Protein AF-A0A3D5G3T4-F1 (afdb_monomer)

Nearest PDB structures (foldseek):
  2q3l-assembly2_A-2  TM=3.431E-01  e=4.524E-02  Shewanella loihica PV-4
  1zp4-assembly1_B  TM=4.027E-01  e=2.012E+00  Escherichia coli
  6o6t-assembly1_B  TM=2.890E-01  e=4.354E+00  Thermococcus onnurineus NA1
  6o6x-assembly1_B  TM=3.339E-01  e=6.405E+00  Thermococcus onnurineus

Secondary structure (DSSP, 8-state):
-------EEEPPPPTT-PPPPSEEETTEEEEEEE--TT--HHHHHHHHHHHHHTT---SEEEEE-TTTT--HHHHHHHHHHHHTTSTTT-SEEEEE-SS-EEEE----

Radius of gyration: 13.99 Å; Cα contacts (8 Å, |Δi|>4): 188; chains: 1; bounding box: 41×34×30 Å

Structure (mmCIF, N/CA/C/O backbone):
data_AF-A0A3D5G3T4-F1
#
_entry.id   AF-A0A3D5G3T4-F1
#
loop_
_atom_site.group_PDB
_atom_site.id
_atom_site.type_symbol
_atom_site.label_atom_id
_atom_site.label_alt_id
_atom_site.label_comp_id
_atom_site.label_asym_id
_atom_site.label_entity_id
_atom_site.label_seq_id
_atom_site.pdbx_PDB_ins_code
_atom_site.Cartn_x
_atom_site.Cartn_y
_atom_site.Cartn_z
_atom_site.occupancy
_atom_site.B_iso_or_equiv
_atom_site.auth_seq_id
_atom_site.auth_comp_id
_atom_site.auth_asym_id
_atom_site.auth_atom_id
_atom_site.pdbx_PDB_model_num
ATOM 1 N N . MET A 1 1 ? 9.392 -23.467 4.465 1.00 33.03 1 MET A N 1
ATOM 2 C CA . MET A 1 1 ? 8.087 -22.974 3.973 1.00 33.03 1 MET A CA 1
ATOM 3 C C . MET A 1 1 ? 7.092 -23.111 5.110 1.00 33.03 1 MET A C 1
ATOM 5 O O . MET A 1 1 ? 6.473 -24.157 5.247 1.00 33.03 1 MET A O 1
ATOM 9 N N . GLU A 1 2 ? 6.989 -22.099 5.965 1.00 34.72 2 GLU A N 1
ATOM 10 C CA . GLU A 1 2 ? 5.924 -22.051 6.966 1.00 34.72 2 GLU A CA 1
ATOM 11 C C . GLU A 1 2 ? 4.705 -21.416 6.299 1.00 34.72 2 GLU A C 1
ATOM 13 O O . GLU A 1 2 ? 4.735 -20.262 5.878 1.00 34.72 2 GLU A O 1
ATOM 18 N N . ARG A 1 3 ? 3.653 -22.212 6.095 1.00 36.47 3 ARG A N 1
ATOM 19 C CA . ARG A 1 3 ? 2.349 -21.682 5.699 1.00 36.47 3 ARG A CA 1
ATOM 20 C C . ARG A 1 3 ? 1.714 -21.096 6.959 1.00 36.47 3 ARG A C 1
ATOM 22 O O . ARG A 1 3 ? 1.257 -21.862 7.802 1.00 36.47 3 ARG A O 1
ATOM 29 N N . GLU A 1 4 ? 1.690 -19.770 7.097 1.00 42.09 4 GLU A N 1
ATOM 30 C CA . GLU A 1 4 ? 0.855 -19.111 8.111 1.00 42.09 4 GLU A CA 1
ATOM 31 C C . GLU A 1 4 ? -0.618 -19.440 7.824 1.00 42.09 4 GLU A C 1
ATOM 33 O O . GLU A 1 4 ? -1.206 -18.961 6.853 1.00 42.09 4 GLU A O 1
ATOM 38 N N . GLY A 1 5 ? -1.214 -20.297 8.653 1.00 37.47 5 GLY A N 1
ATOM 39 C CA . GLY A 1 5 ? -2.641 -20.590 8.611 1.00 37.47 5 GLY A CA 1
ATOM 40 C C . GLY A 1 5 ? -3.430 -19.426 9.199 1.00 37.47 5 GLY A C 1
ATOM 41 O O . GLY A 1 5 ? -3.526 -19.310 10.416 1.00 37.47 5 GLY A O 1
ATOM 42 N N . LYS A 1 6 ? -3.993 -18.572 8.342 1.00 40.22 6 LYS A N 1
ATOM 43 C CA . LYS A 1 6 ? -4.981 -17.550 8.721 1.00 40.22 6 LYS A CA 1
ATOM 44 C C . LYS A 1 6 ? -6.342 -17.938 8.145 1.00 40.22 6 LYS A C 1
ATOM 46 O O . LYS A 1 6 ? -6.424 -18.343 6.984 1.00 40.22 6 LYS A O 1
ATOM 51 N N . ASN A 1 7 ? -7.403 -17.840 8.948 1.00 37.00 7 ASN A N 1
ATOM 52 C CA . ASN A 1 7 ? -8.767 -18.095 8.485 1.00 37.00 7 ASN A CA 1
ATOM 53 C C . ASN A 1 7 ? -9.231 -16.905 7.641 1.00 37.00 7 ASN A C 1
ATOM 55 O O . ASN A 1 7 ? -9.589 -15.854 8.169 1.00 37.00 7 ASN A O 1
ATOM 59 N N . VAL A 1 8 ? -9.208 -17.068 6.320 1.00 40.34 8 VAL A N 1
ATOM 60 C CA . VAL A 1 8 ? -9.658 -16.046 5.369 1.00 40.34 8 VAL A CA 1
ATOM 61 C C . VAL A 1 8 ? -11.126 -16.282 5.036 1.00 40.34 8 VAL A C 1
ATOM 63 O O . VAL A 1 8 ? -11.472 -17.310 4.453 1.00 40.34 8 VAL A O 1
ATOM 66 N N . LYS A 1 9 ? -11.995 -15.324 5.375 1.00 42.84 9 LYS A N 1
ATOM 67 C CA . LYS A 1 9 ? -13.402 -15.329 4.967 1.00 42.84 9 LYS A CA 1
ATOM 68 C C . LYS A 1 9 ? -13.658 -14.150 4.032 1.00 42.84 9 LYS A C 1
ATOM 70 O O . LYS A 1 9 ? -13.660 -12.996 4.454 1.00 42.84 9 LYS A O 1
ATOM 75 N N . ALA A 1 10 ? -13.897 -14.441 2.755 1.00 42.44 10 ALA A N 1
ATOM 76 C CA . ALA A 1 10 ? -14.435 -13.449 1.831 1.00 42.44 10 ALA A CA 1
ATOM 77 C C . ALA A 1 10 ? -15.844 -13.054 2.305 1.00 42.44 10 ALA A C 1
ATOM 79 O O . ALA A 1 10 ? -16.680 -13.926 2.573 1.00 42.44 10 ALA A O 1
ATOM 80 N N . LEU A 1 11 ? -16.097 -11.756 2.465 1.00 49.06 11 LEU A N 1
ATOM 81 C CA . LEU A 1 11 ? -17.414 -11.269 2.859 1.00 49.06 11 LEU A CA 1
ATOM 82 C C . LEU A 1 11 ? -18.267 -11.094 1.599 1.00 49.06 11 LEU A C 1
ATOM 84 O O . LEU A 1 11 ? -17.891 -10.381 0.677 1.00 49.06 11 LEU A O 1
ATOM 88 N N . VAL A 1 12 ? -19.415 -11.772 1.554 1.00 43.16 12 VAL A N 1
ATOM 89 C CA . VAL A 1 12 ? -20.399 -11.627 0.471 1.00 43.16 12 VAL A CA 1
ATOM 90 C C . VAL A 1 12 ? -20.981 -10.208 0.518 1.00 43.16 12 VAL A C 1
ATOM 92 O O . VAL A 1 12 ? -21.312 -9.712 1.600 1.00 43.16 12 VAL A O 1
ATOM 95 N N . GLU A 1 13 ? -21.105 -9.550 -0.640 1.00 42.09 13 GLU A N 1
ATOM 96 C CA . GLU A 1 13 ? -21.791 -8.258 -0.772 1.00 42.09 13 GLU A CA 1
ATOM 97 C C . GLU A 1 13 ? -23.195 -8.324 -0.152 1.00 42.09 13 GLU A C 1
ATOM 99 O O . GLU A 1 13 ? -23.962 -9.254 -0.413 1.00 42.09 13 GLU A O 1
ATOM 104 N N . LYS A 1 14 ? -23.552 -7.338 0.680 1.00 42.75 14 LYS A N 1
ATOM 105 C CA . LYS A 1 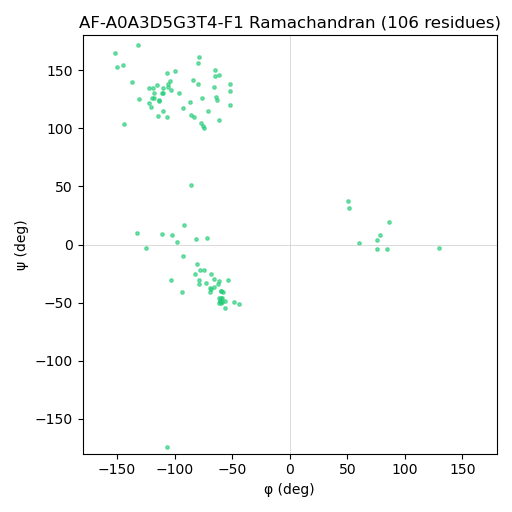14 ? -24.924 -7.217 1.177 1.00 42.75 14 LYS A CA 1
ATOM 106 C C . LYS A 1 14 ? -25.783 -6.465 0.162 1.00 42.75 14 LYS A C 1
ATOM 108 O O . LYS A 1 14 ? -25.369 -5.465 -0.416 1.00 42.75 14 LYS A O 1
ATOM 113 N N . THR A 1 15 ? -27.025 -6.910 0.016 1.00 46.62 15 THR A N 1
ATOM 114 C CA . THR A 1 15 ? -28.057 -6.341 -0.866 1.00 46.62 15 THR A CA 1
ATOM 115 C C . THR A 1 15 ? -28.628 -4.991 -0.396 1.00 46.62 15 THR A C 1
ATOM 117 O O . THR A 1 15 ? -29.571 -4.494 -1.003 1.00 46.62 15 THR A O 1
ATOM 120 N N . ASP A 1 16 ? -28.097 -4.392 0.676 1.00 51.84 16 ASP A N 1
ATOM 121 C CA . ASP A 1 16 ? -28.610 -3.175 1.330 1.00 51.84 16 ASP A CA 1
ATOM 122 C C . ASP A 1 16 ? -27.823 -1.887 0.992 1.00 51.84 16 ASP A C 1
ATOM 124 O O . ASP A 1 16 ? -28.106 -0.823 1.541 1.00 51.84 16 ASP A O 1
ATOM 128 N N . GLY A 1 17 ? -26.883 -1.938 0.039 1.00 47.06 17 GLY A N 1
ATOM 129 C CA . GLY A 1 17 ? -26.273 -0.742 -0.568 1.00 47.06 17 GLY A CA 1
ATOM 130 C C . GLY A 1 17 ? -25.193 -0.039 0.269 1.00 47.06 17 GLY A C 1
ATOM 131 O O . GLY A 1 17 ? -24.727 1.038 -0.112 1.00 47.06 17 GLY A O 1
ATOM 132 N N . GLY A 1 18 ? -24.760 -0.629 1.387 1.00 48.72 18 GLY A N 1
ATOM 133 C CA . GLY A 1 18 ? -23.580 -0.177 2.130 1.00 48.72 18 GLY A CA 1
ATOM 134 C C . GLY A 1 18 ? -22.278 -0.671 1.490 1.00 48.72 18 GLY A C 1
ATOM 135 O O . GLY A 1 18 ? -22.187 -1.824 1.081 1.00 48.72 18 GLY A O 1
ATOM 136 N N . ARG A 1 19 ? -21.239 0.179 1.416 1.00 51.88 19 ARG A N 1
ATOM 137 C CA . ARG A 1 19 ? -19.889 -0.275 1.027 1.00 51.88 19 ARG A CA 1
ATOM 138 C C . ARG A 1 19 ? -19.380 -1.274 2.067 1.00 51.88 19 ARG A C 1
ATOM 140 O O . ARG A 1 19 ? -19.337 -0.922 3.246 1.00 51.88 19 ARG A O 1
ATOM 147 N N . ASN A 1 20 ? -19.006 -2.468 1.609 1.00 55.19 20 ASN A N 1
ATOM 148 C CA . ASN A 1 20 ? -18.430 -3.533 2.422 1.00 55.19 20 ASN A CA 1
ATOM 149 C C . ASN A 1 20 ? -16.898 -3.574 2.277 1.00 55.19 20 ASN A C 1
ATOM 151 O O . ASN A 1 20 ? -16.379 -3.244 1.210 1.00 55.19 20 ASN A O 1
ATOM 155 N N . PRO A 1 21 ? -16.174 -4.001 3.324 1.00 56.19 21 PRO A N 1
ATOM 156 C CA . PRO A 1 21 ? -14.789 -4.447 3.203 1.00 56.19 21 PRO A CA 1
ATOM 157 C C . PRO A 1 21 ? -14.703 -5.724 2.352 1.00 56.19 21 PRO A C 1
ATOM 159 O O . PRO A 1 21 ? -15.620 -6.546 2.365 1.00 56.19 21 PRO A O 1
ATOM 162 N N . ASP A 1 22 ? -13.579 -5.905 1.662 1.00 59.75 22 ASP A N 1
ATOM 163 C CA . ASP A 1 22 ? -13.381 -6.993 0.697 1.00 59.75 22 ASP A CA 1
ATOM 164 C C . ASP A 1 22 ? -13.217 -8.372 1.379 1.00 59.75 22 ASP A C 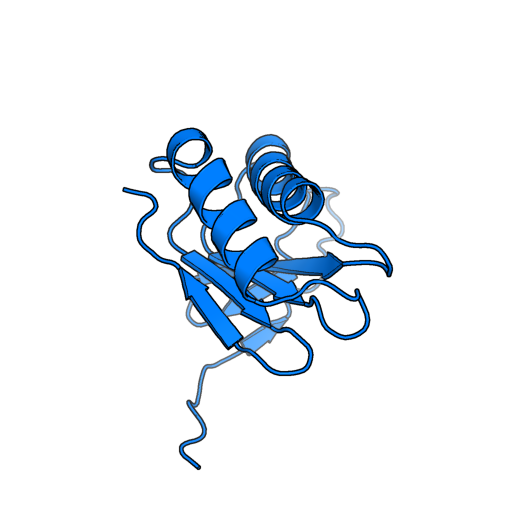1
ATOM 166 O O . ASP A 1 22 ? -13.665 -9.393 0.854 1.00 59.75 22 ASP A O 1
ATOM 170 N N . ALA A 1 23 ? -12.611 -8.428 2.575 1.00 58.69 23 ALA A N 1
ATOM 171 C CA . ALA A 1 23 ? -12.554 -9.652 3.380 1.00 58.69 23 ALA A CA 1
ATOM 172 C C . ALA A 1 23 ? -12.475 -9.393 4.891 1.00 58.69 23 ALA A C 1
ATOM 174 O O . ALA A 1 23 ? -12.129 -8.301 5.351 1.00 58.69 23 ALA A O 1
ATOM 175 N N . GLU A 1 24 ? -12.742 -10.448 5.660 1.00 60.25 24 GLU A N 1
ATOM 176 C CA . GLU A 1 24 ? -12.479 -10.523 7.093 1.00 60.25 24 GLU A CA 1
ATOM 177 C C . GLU A 1 24 ? -11.503 -11.672 7.372 1.00 60.25 24 GLU A C 1
ATOM 179 O O . GLU A 1 24 ? -11.732 -12.815 6.964 1.00 60.25 24 GLU A O 1
ATOM 184 N N . VAL A 1 25 ? -10.401 -11.368 8.056 1.00 59.00 25 VAL A N 1
ATOM 185 C CA . VAL A 1 25 ? -9.416 -12.357 8.516 1.00 59.00 25 VAL A CA 1
ATOM 186 C C . VAL A 1 25 ? -9.333 -12.245 10.030 1.00 59.00 25 VAL A C 1
ATOM 188 O O . VAL A 1 25 ? -9.017 -11.179 10.551 1.00 59.00 25 VAL A O 1
ATOM 191 N N . ASP A 1 26 ? -9.675 -13.321 10.738 1.00 49.31 26 ASP A N 1
ATOM 192 C CA . ASP A 1 26 ? -9.695 -13.372 12.209 1.00 49.31 26 ASP A CA 1
ATOM 193 C C . ASP A 1 26 ? -10.473 -12.208 12.875 1.00 49.31 26 ASP A C 1
ATOM 195 O O . ASP A 1 26 ? -10.069 -11.671 13.906 1.00 49.31 26 ASP A O 1
ATOM 199 N N . GLY A 1 27 ? -11.587 -11.769 12.273 1.00 57.41 27 GLY A N 1
ATOM 200 C CA . GLY A 1 27 ? -12.392 -10.645 12.776 1.00 57.41 27 GLY A CA 1
ATOM 201 C C . GLY A 1 27 ? -11.905 -9.252 12.355 1.00 57.41 27 GLY A C 1
ATOM 202 O O . GLY A 1 27 ? -12.563 -8.254 12.660 1.00 57.41 27 GLY A O 1
ATOM 203 N N . LYS A 1 28 ? -10.772 -9.153 11.644 1.00 64.44 28 LYS A N 1
ATOM 204 C CA . LYS A 1 28 ? -10.234 -7.891 11.119 1.00 64.44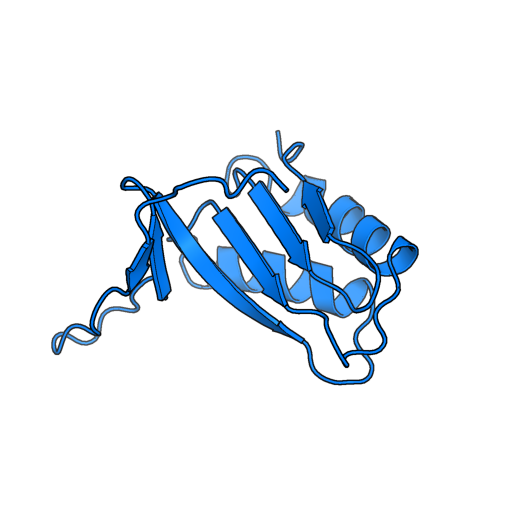 28 LYS A CA 1
ATOM 205 C C . LYS A 1 28 ? -10.644 -7.682 9.669 1.00 64.44 28 LYS A C 1
ATOM 207 O O . LYS A 1 28 ? -10.460 -8.555 8.824 1.00 64.44 28 LYS A O 1
ATOM 212 N N . ARG A 1 29 ? -11.175 -6.496 9.379 1.00 70.56 29 ARG A N 1
ATOM 213 C CA . ARG A 1 29 ? -11.541 -6.074 8.022 1.00 70.56 29 ARG A CA 1
ATOM 214 C C . ARG A 1 29 ? -10.292 -5.691 7.241 1.00 70.56 29 ARG A C 1
ATOM 216 O O . ARG A 1 29 ? -9.551 -4.814 7.688 1.00 70.56 29 ARG A O 1
ATOM 223 N N . ILE A 1 30 ? -10.124 -6.305 6.076 1.00 77.25 30 ILE A N 1
ATOM 224 C CA . ILE A 1 30 ? -9.022 -6.044 5.151 1.00 77.25 30 ILE A CA 1
ATOM 225 C C . ILE A 1 30 ? -9.581 -5.446 3.861 1.00 77.25 30 ILE A C 1
ATOM 227 O O . ILE A 1 30 ? -10.596 -5.912 3.337 1.00 77.25 30 ILE A O 1
ATOM 231 N N . GLU A 1 31 ? -8.905 -4.421 3.350 1.00 83.38 31 GLU A N 1
ATOM 232 C CA . GLU A 1 31 ? -9.153 -3.861 2.020 1.00 83.38 31 GLU A CA 1
ATOM 233 C C . GLU A 1 31 ? -8.075 -4.335 1.039 1.00 83.38 31 GLU A C 1
ATOM 235 O O . GLU A 1 31 ? -6.880 -4.263 1.342 1.00 83.38 31 GLU A O 1
ATOM 240 N N . PHE A 1 32 ? -8.496 -4.789 -0.144 1.00 84.94 32 PHE A N 1
ATOM 241 C CA . PHE A 1 32 ? -7.594 -5.201 -1.215 1.00 84.94 32 PHE A CA 1
ATOM 242 C C . PHE A 1 32 ? -7.528 -4.127 -2.306 1.00 84.94 32 PHE A C 1
ATOM 244 O O . PHE A 1 32 ? -8.514 -3.475 -2.673 1.00 84.94 32 PHE A O 1
ATOM 251 N N . LYS A 1 33 ? -6.322 -3.920 -2.832 1.00 87.06 33 LYS A N 1
ATOM 252 C CA . LYS A 1 33 ? -6.052 -3.027 -3.960 1.00 87.06 33 LYS A CA 1
ATOM 253 C C . LYS A 1 33 ? -5.090 -3.693 -4.920 1.00 87.06 33 LYS A C 1
ATOM 255 O O . LYS A 1 33 ? -4.114 -4.279 -4.480 1.00 87.06 33 LYS A O 1
ATOM 260 N N . SER A 1 34 ? -5.329 -3.534 -6.212 1.00 91.31 34 SER A N 1
ATOM 261 C CA . SER A 1 34 ? -4.358 -3.828 -7.263 1.00 91.31 34 SER A CA 1
ATOM 262 C C . SER A 1 34 ? -3.826 -2.523 -7.850 1.00 91.31 34 SER A C 1
ATOM 264 O O . SER A 1 34 ? -4.537 -1.511 -7.881 1.00 91.31 34 SER A O 1
ATOM 266 N N . LEU A 1 35 ? -2.568 -2.528 -8.284 1.00 92.44 35 LEU A N 1
ATOM 267 C CA . LEU A 1 35 ? -1.957 -1.418 -9.006 1.00 92.44 35 LEU A CA 1
ATOM 268 C C . LEU A 1 35 ? -1.810 -1.766 -10.484 1.00 92.44 35 LEU A C 1
ATOM 270 O O . LEU A 1 35 ? -1.373 -2.858 -10.828 1.00 92.44 35 LEU A O 1
ATOM 274 N N . ASP A 1 36 ? -2.118 -0.803 -11.344 1.00 94.56 36 ASP A N 1
ATOM 275 C CA . ASP A 1 36 ? -1.892 -0.925 -12.781 1.00 94.56 36 ASP A CA 1
ATOM 276 C C . ASP A 1 36 ? -0.419 -0.668 -13.145 1.00 94.56 36 ASP A C 1
ATOM 278 O O . ASP A 1 36 ? 0.330 -0.035 -12.390 1.00 94.56 36 ASP A O 1
ATOM 282 N N . ALA A 1 37 ? -0.018 -1.111 -14.339 1.00 95.38 37 ALA A N 1
ATOM 283 C CA . ALA A 1 37 ? 1.293 -0.827 -14.920 1.00 95.38 37 ALA A CA 1
ATOM 284 C C . ALA A 1 37 ? 1.624 0.679 -14.923 1.00 95.38 37 ALA A C 1
ATOM 286 O O . ALA A 1 37 ? 0.788 1.524 -15.248 1.00 95.38 37 ALA A O 1
ATOM 287 N N . GLY A 1 38 ? 2.872 1.014 -14.582 1.00 94.06 38 GLY A N 1
ATOM 288 C CA . GLY A 1 38 ? 3.325 2.398 -14.409 1.00 94.06 38 GLY A CA 1
ATOM 289 C C . GLY A 1 38 ? 3.073 2.957 -13.004 1.00 94.06 38 GLY A C 1
ATOM 290 O O . GLY A 1 38 ? 3.048 4.177 -12.814 1.00 94.06 38 GLY A O 1
ATOM 291 N N . ALA A 1 39 ? 2.873 2.089 -12.010 1.00 95.25 39 ALA A N 1
ATOM 292 C CA . ALA A 1 39 ? 2.695 2.506 -10.628 1.00 95.25 39 ALA A CA 1
ATOM 293 C C . ALA A 1 39 ? 3.956 3.172 -10.054 1.00 95.25 39 ALA A C 1
ATOM 295 O O . ALA A 1 39 ? 5.092 2.805 -10.341 1.00 95.25 39 ALA A O 1
ATOM 296 N N . THR A 1 40 ? 3.744 4.167 -9.194 1.00 97.00 40 THR A N 1
ATOM 297 C CA . THR A 1 40 ? 4.812 4.950 -8.554 1.00 97.00 40 THR A CA 1
AT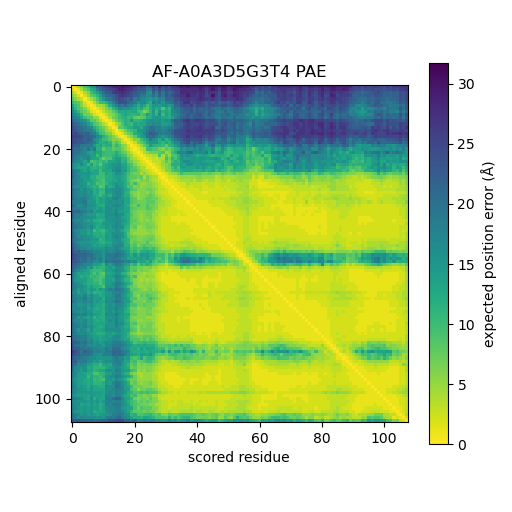OM 298 C C . THR A 1 40 ? 4.571 5.063 -7.051 1.00 97.00 40 THR A C 1
ATOM 300 O O . THR A 1 40 ? 3.472 4.772 -6.562 1.00 97.00 40 THR A O 1
ATOM 303 N N . SER A 1 41 ? 5.538 5.605 -6.303 1.00 96.00 41 SER A N 1
ATOM 304 C CA . SER A 1 41 ? 5.318 5.975 -4.894 1.00 96.00 41 SER A CA 1
ATOM 305 C C . SER A 1 41 ? 4.104 6.894 -4.688 1.00 96.00 41 SER A C 1
ATOM 307 O O . SER A 1 41 ? 3.441 6.841 -3.647 1.00 96.00 41 SER A O 1
ATOM 309 N N . ALA A 1 42 ?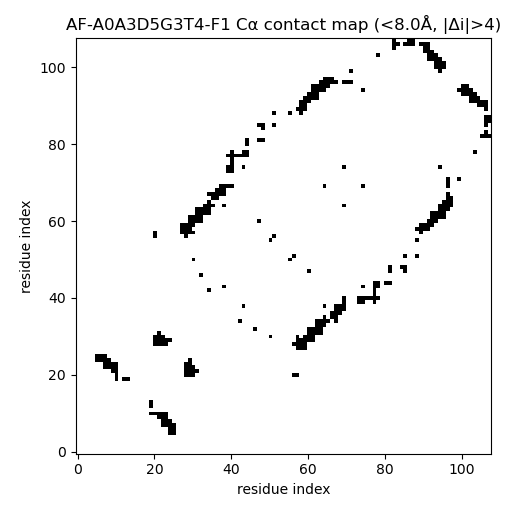 3.771 7.739 -5.673 1.00 96.50 42 ALA A N 1
ATOM 310 C CA . ALA A 1 42 ? 2.579 8.581 -5.616 1.00 96.50 42 ALA A CA 1
ATOM 311 C C . ALA A 1 42 ? 1.288 7.754 -5.712 1.00 96.50 42 ALA A C 1
ATOM 313 O O . ALA A 1 42 ? 0.333 8.057 -4.992 1.00 96.50 42 ALA A O 1
ATOM 314 N N . THR A 1 43 ? 1.273 6.706 -6.543 1.00 96.19 43 THR A N 1
ATOM 315 C CA . THR A 1 43 ? 0.157 5.758 -6.672 1.00 96.19 43 THR A CA 1
ATOM 316 C C . THR A 1 43 ? -0.128 5.077 -5.334 1.00 96.19 43 THR A C 1
ATOM 318 O O . THR A 1 43 ? -1.259 5.148 -4.855 1.00 96.19 43 THR A O 1
ATOM 321 N N . VAL A 1 44 ? 0.904 4.533 -4.674 1.00 94.88 44 VAL A N 1
ATOM 322 C CA . VAL A 1 44 ? 0.794 3.897 -3.344 1.00 94.88 44 VAL A CA 1
ATOM 323 C C . VAL A 1 44 ? 0.201 4.861 -2.314 1.00 94.88 44 VAL A C 1
ATOM 325 O O . VAL A 1 44 ? -0.833 4.582 -1.706 1.00 94.88 44 VAL A O 1
ATOM 328 N N . LYS A 1 45 ? 0.802 6.050 -2.170 1.00 94.81 45 LYS A N 1
ATOM 329 C CA . LYS A 1 45 ? 0.336 7.075 -1.222 1.00 94.81 45 LYS A CA 1
ATOM 330 C C . LYS A 1 45 ? -1.121 7.476 -1.486 1.00 94.81 45 LYS A C 1
ATOM 332 O O . LYS A 1 45 ? -1.891 7.697 -0.551 1.00 94.81 45 LYS A O 1
ATOM 337 N N . ASN A 1 46 ? -1.506 7.610 -2.755 1.00 93.50 46 ASN A N 1
ATOM 338 C CA . ASN A 1 46 ? -2.871 7.972 -3.130 1.00 93.50 46 ASN A CA 1
ATOM 339 C C . ASN A 1 46 ? -3.868 6.849 -2.816 1.00 93.50 46 ASN A C 1
ATOM 341 O O . ASN A 1 46 ? -4.946 7.158 -2.314 1.00 93.50 46 ASN A O 1
ATOM 345 N N . GLN A 1 47 ? -3.518 5.581 -3.055 1.00 91.88 47 GLN A N 1
ATOM 346 C CA . GLN A 1 47 ? -4.382 4.441 -2.725 1.00 91.88 47 GLN A CA 1
ATOM 347 C C . GLN A 1 47 ? -4.682 4.375 -1.227 1.00 91.88 47 GLN A C 1
ATOM 349 O O . GLN A 1 47 ? -5.849 4.350 -0.835 1.00 91.88 47 GLN A O 1
ATOM 354 N N . ILE A 1 48 ? -3.645 4.479 -0.394 1.00 90.50 48 ILE A N 1
ATOM 355 C CA . ILE A 1 48 ? -3.791 4.485 1.067 1.00 90.50 48 ILE A CA 1
ATOM 356 C C . ILE A 1 48 ? -4.680 5.659 1.524 1.00 90.50 48 ILE A C 1
ATOM 358 O O . ILE A 1 48 ? -5.612 5.490 2.308 1.00 90.50 48 ILE A O 1
ATOM 362 N N . ASN A 1 49 ? -4.450 6.864 0.995 1.00 90.31 49 ASN A N 1
ATOM 363 C CA . ASN A 1 49 ? -5.253 8.038 1.353 1.00 90.31 49 ASN A CA 1
ATOM 364 C C . ASN A 1 49 ? -6.721 7.918 0.891 1.00 90.31 49 ASN A C 1
ATOM 366 O O . ASN A 1 49 ? -7.643 8.361 1.578 1.00 90.31 49 ASN A O 1
ATOM 370 N N . ASN A 1 50 ? -6.958 7.313 -0.274 1.00 88.00 50 ASN A N 1
ATOM 371 C CA . ASN A 1 50 ? -8.303 7.094 -0.797 1.00 88.00 50 ASN A CA 1
ATOM 372 C C . ASN A 1 50 ? -9.083 6.063 0.028 1.00 88.00 50 ASN A C 1
ATOM 374 O O . ASN A 1 50 ? -10.274 6.281 0.252 1.00 88.00 50 ASN A O 1
ATOM 378 N N . SER A 1 51 ? -8.423 5.007 0.515 1.00 83.56 51 SER A N 1
ATOM 379 C CA . SER A 1 51 ? -9.005 4.037 1.457 1.00 83.56 51 SER A CA 1
ATOM 380 C C . SER A 1 51 ? -9.536 4.743 2.713 1.00 83.56 51 SER A C 1
ATOM 382 O O . SER A 1 51 ? -10.719 4.642 3.052 1.00 83.56 51 SER A O 1
ATOM 384 N N . ILE A 1 52 ? -8.717 5.615 3.313 1.00 84.94 52 ILE A N 1
ATOM 385 C CA . ILE A 1 52 ? -9.124 6.417 4.476 1.00 84.94 52 ILE A CA 1
ATOM 386 C C . ILE A 1 52 ? -10.338 7.300 4.156 1.00 84.94 52 ILE A C 1
ATOM 388 O O . ILE A 1 52 ? -11.317 7.316 4.903 1.00 84.94 52 ILE A O 1
ATOM 392 N N . ARG A 1 53 ? -10.294 8.051 3.047 1.00 81.38 53 ARG A N 1
ATOM 393 C CA . ARG A 1 53 ? -11.363 9.000 2.682 1.00 81.38 53 ARG A CA 1
ATOM 394 C C . ARG A 1 53 ? -12.694 8.331 2.361 1.00 81.38 53 ARG A C 1
ATOM 396 O O . ARG A 1 53 ? -13.736 8.950 2.549 1.00 81.38 53 ARG A O 1
ATOM 403 N N . ARG A 1 54 ? -12.673 7.098 1.854 1.00 73.81 54 ARG A N 1
ATOM 404 C CA . ARG A 1 54 ? -13.882 6.372 1.436 1.00 73.81 54 ARG A CA 1
ATOM 405 C C . ARG A 1 54 ? -14.633 5.704 2.587 1.00 73.81 54 ARG A C 1
ATOM 407 O O . ARG A 1 54 ? -15.634 5.042 2.327 1.00 73.81 54 ARG A O 1
ATOM 414 N N . GLY A 1 55 ? -14.198 5.924 3.827 1.00 65.25 55 GLY A N 1
ATOM 415 C CA . GLY A 1 55 ? -14.892 5.467 5.028 1.00 65.25 55 GLY A CA 1
ATOM 416 C C . GLY A 1 55 ? -14.009 4.711 6.012 1.00 65.25 55 GLY A C 1
ATOM 417 O O . GLY A 1 55 ? -14.520 4.349 7.065 1.00 65.25 55 GLY A O 1
ATOM 418 N N . GLY A 1 56 ? -12.724 4.475 5.697 1.00 63.03 56 GLY A N 1
ATOM 419 C CA . GLY A 1 56 ? -11.734 3.930 6.639 1.00 63.03 56 GLY A CA 1
ATOM 420 C C . GLY A 1 56 ? -12.184 2.654 7.357 1.00 63.03 56 GLY A C 1
ATOM 421 O O . GLY A 1 56 ? -11.867 2.462 8.526 1.00 63.03 56 GLY A O 1
ATOM 422 N N . GLN A 1 57 ? -12.998 1.829 6.694 1.00 63.72 57 GLN A N 1
ATOM 423 C CA . GLN A 1 57 ? -13.668 0.694 7.332 1.00 63.72 57 GLN A CA 1
ATOM 424 C C . GLN A 1 57 ? -12.714 -0.473 7.621 1.00 63.72 57 GLN A C 1
ATOM 426 O O . GLN A 1 57 ? -13.015 -1.304 8.481 1.00 63.72 57 GLN A O 1
ATOM 431 N N . ALA A 1 58 ? -11.591 -0.529 6.905 1.00 72.50 58 ALA A N 1
ATOM 432 C CA . ALA A 1 58 ? -10.504 -1.471 7.102 1.00 72.50 58 ALA A CA 1
ATOM 433 C C . ALA A 1 58 ? -9.284 -0.723 7.649 1.00 72.50 58 ALA A C 1
ATOM 435 O O . ALA A 1 58 ? -8.897 0.320 7.120 1.00 72.50 58 ALA A O 1
ATOM 436 N N . ARG A 1 59 ? -8.695 -1.254 8.724 1.00 85.50 59 ARG A N 1
ATOM 437 C CA . ARG A 1 59 ? -7.446 -0.728 9.299 1.00 85.50 59 ARG A CA 1
ATOM 438 C C . ARG A 1 59 ? -6.219 -1.439 8.730 1.00 85.50 59 ARG A C 1
ATOM 440 O O . ARG A 1 59 ? -5.109 -0.960 8.923 1.00 85.50 59 ARG A O 1
ATOM 447 N N . ASP A 1 60 ? -6.431 -2.524 7.993 1.00 87.12 60 ASP A N 1
ATOM 448 C CA . ASP A 1 60 ? -5.400 -3.303 7.323 1.00 87.12 60 ASP A CA 1
ATOM 449 C C . ASP A 1 60 ? -5.634 -3.260 5.805 1.00 87.12 60 ASP A C 1
ATOM 451 O O . ASP A 1 60 ? -6.749 -3.495 5.330 1.00 87.12 60 ASP A O 1
ATOM 455 N N . ILE A 1 61 ? -4.588 -2.946 5.039 1.00 89.50 61 ILE A N 1
ATOM 456 C CA . ILE A 1 61 ? -4.652 -2.843 3.573 1.00 89.50 61 ILE A CA 1
ATOM 457 C C . ILE A 1 61 ? -3.641 -3.805 2.952 1.00 89.50 61 ILE A C 1
ATOM 459 O O . ILE A 1 61 ? -2.479 -3.832 3.357 1.00 89.50 61 ILE A O 1
ATOM 463 N N . ILE A 1 62 ? -4.059 -4.539 1.922 1.00 91.25 62 ILE A N 1
ATOM 464 C CA . ILE A 1 62 ? -3.161 -5.319 1.067 1.00 91.25 62 ILE A CA 1
ATOM 465 C C . ILE A 1 62 ? -3.164 -4.705 -0.333 1.00 91.25 62 ILE A C 1
ATOM 467 O O . ILE A 1 62 ? -4.211 -4.566 -0.965 1.00 91.25 62 ILE A O 1
ATOM 471 N N . ILE A 1 63 ? -1.977 -4.339 -0.813 1.00 93.50 63 ILE A N 1
ATOM 472 C CA . ILE A 1 63 ? -1.744 -3.797 -2.149 1.00 93.50 63 ILE A CA 1
ATOM 473 C C . ILE A 1 63 ? -0.982 -4.838 -2.969 1.00 93.50 63 ILE A C 1
ATOM 475 O O . ILE A 1 63 ? 0.171 -5.149 -2.683 1.00 93.50 63 ILE A O 1
ATOM 479 N N . ASP A 1 64 ? -1.624 -5.354 -4.006 1.00 93.81 64 ASP A N 1
ATOM 480 C CA . ASP A 1 64 ? -0.989 -6.136 -5.056 1.00 93.81 64 ASP A CA 1
ATOM 481 C C . ASP A 1 64 ? -0.369 -5.185 -6.086 1.00 93.81 64 ASP A C 1
ATOM 483 O O . ASP A 1 64 ? -1.067 -4.459 -6.796 1.00 93.81 64 ASP A O 1
ATOM 487 N N . ALA A 1 65 ? 0.956 -5.147 -6.105 1.00 95.94 65 ALA A N 1
ATOM 488 C CA . ALA A 1 65 ? 1.775 -4.335 -6.992 1.00 95.94 65 ALA A CA 1
ATOM 489 C C . ALA A 1 65 ? 2.535 -5.185 -8.022 1.00 95.94 65 ALA A C 1
ATOM 491 O O . ALA A 1 65 ? 3.400 -4.650 -8.724 1.00 95.94 65 ALA A O 1
ATOM 492 N N . ARG A 1 66 ? 2.243 -6.487 -8.123 1.00 94.62 66 ARG A N 1
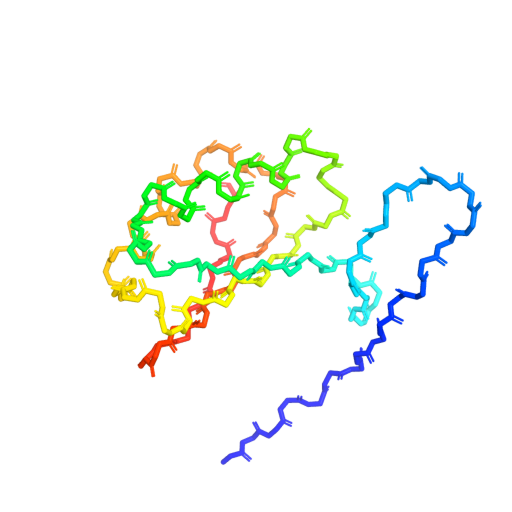ATOM 493 C CA . ARG A 1 66 ? 2.822 -7.345 -9.164 1.00 94.62 66 ARG A CA 1
ATOM 494 C C . ARG A 1 66 ? 2.424 -6.844 -10.548 1.00 94.62 66 ARG A C 1
ATOM 496 O O . ARG A 1 66 ? 1.352 -6.267 -10.711 1.00 94.62 66 ARG A O 1
ATOM 503 N N . GLU A 1 67 ? 3.321 -7.002 -11.515 1.00 95.56 67 GLU A N 1
ATOM 504 C CA . GLU A 1 67 ? 3.181 -6.546 -12.908 1.00 95.56 67 GLU A CA 1
ATOM 505 C C . GLU A 1 67 ? 2.995 -5.020 -13.078 1.00 95.56 67 GLU A C 1
ATOM 507 O O . GLU A 1 67 ? 2.907 -4.511 -14.197 1.00 95.56 67 GLU A O 1
ATOM 512 N N . SER A 1 68 ? 3.000 -4.249 -11.983 1.00 95.44 68 SER A N 1
ATOM 513 C CA . SER A 1 68 ? 2.791 -2.797 -12.017 1.00 95.44 68 SER A CA 1
ATOM 514 C C . SER A 1 68 ? 4.050 -2.008 -12.403 1.00 95.44 68 SER A C 1
ATOM 516 O O . SER A 1 68 ? 3.972 -0.821 -12.734 1.00 95.44 68 SER A O 1
ATOM 518 N N . GLY A 1 69 ? 5.226 -2.644 -12.327 1.00 95.38 69 GLY A N 1
ATOM 519 C CA . GLY A 1 69 ? 6.534 -1.996 -12.470 1.00 95.38 69 GLY A CA 1
ATOM 520 C C . GLY A 1 69 ? 6.983 -1.195 -11.239 1.00 95.38 69 GLY A C 1
ATOM 521 O O . GLY A 1 69 ? 8.040 -0.562 -11.275 1.00 95.38 69 GLY A O 1
ATOM 522 N N . LEU A 1 70 ? 6.213 -1.209 -10.143 1.00 96.94 70 LEU A N 1
ATOM 523 C CA . LEU A 1 70 ? 6.597 -0.569 -8.887 1.00 96.94 70 LEU A CA 1
ATOM 524 C C . LEU A 1 70 ? 7.738 -1.344 -8.224 1.00 96.94 70 LEU A C 1
ATOM 526 O O . LEU A 1 70 ? 7.539 -2.463 -7.757 1.00 96.94 70 LEU A O 1
ATOM 530 N N . ILE A 1 71 ? 8.908 -0.723 -8.111 1.00 97.19 71 ILE A N 1
ATOM 531 C CA . ILE A 1 71 ? 10.047 -1.291 -7.379 1.00 97.19 71 ILE A CA 1
ATOM 532 C C . ILE A 1 71 ? 9.909 -1.091 -5.863 1.00 97.19 71 ILE A C 1
ATOM 534 O O . ILE A 1 71 ? 9.288 -0.129 -5.407 1.00 97.19 71 ILE A O 1
ATOM 538 N N . GLU A 1 72 ? 10.575 -1.949 -5.090 1.00 96.94 72 GLU A N 1
ATOM 539 C CA . GLU A 1 72 ? 10.600 -1.932 -3.618 1.00 96.94 72 GLU A CA 1
ATOM 540 C C . GLU A 1 72 ? 10.890 -0.535 -3.037 1.00 96.94 72 GLU A C 1
ATOM 542 O O . GLU A 1 72 ? 10.099 -0.013 -2.255 1.00 96.94 72 GLU A O 1
ATOM 547 N N . ALA A 1 73 ? 11.937 0.148 -3.513 1.00 97.19 73 ALA A N 1
ATOM 548 C CA . ALA A 1 73 ? 12.303 1.482 -3.022 1.00 97.19 73 ALA A CA 1
ATOM 549 C C . ALA A 1 73 ? 11.212 2.555 -3.247 1.00 97.19 73 ALA A C 1
ATOM 551 O O . ALA A 1 73 ? 11.080 3.502 -2.466 1.00 97.19 73 ALA A O 1
ATOM 552 N N . GLU A 1 74 ? 10.415 2.443 -4.317 1.00 97.75 74 GLU A N 1
ATOM 553 C CA . GLU A 1 74 ? 9.277 3.339 -4.559 1.00 97.75 74 GLU A CA 1
ATOM 554 C C . GLU A 1 74 ? 8.067 2.954 -3.698 1.00 97.75 74 GLU A C 1
ATOM 556 O O . GLU A 1 74 ? 7.342 3.840 -3.233 1.00 97.75 74 GLU A O 1
ATOM 561 N N . ALA A 1 75 ? 7.866 1.660 -3.438 1.00 96.75 75 ALA A N 1
ATOM 562 C CA . ALA A 1 75 ? 6.844 1.180 -2.513 1.00 96.75 75 ALA A CA 1
ATOM 563 C C . ALA A 1 75 ? 7.094 1.718 -1.093 1.00 96.75 75 ALA A C 1
ATOM 565 O O . ALA A 1 75 ? 6.213 2.363 -0.513 1.00 96.75 75 ALA A O 1
ATOM 566 N N . GL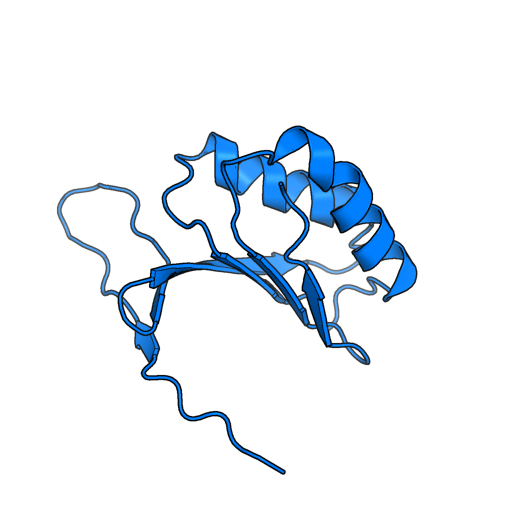U A 1 76 ? 8.321 1.574 -0.583 1.00 96.69 76 GLU A N 1
ATOM 567 C CA . GLU A 1 76 ? 8.749 2.124 0.710 1.00 96.69 76 GLU A CA 1
ATOM 568 C C . GLU A 1 76 ? 8.588 3.644 0.767 1.00 96.69 76 GLU A C 1
ATOM 570 O O . GLU A 1 76 ? 8.018 4.190 1.715 1.00 96.69 76 GLU A O 1
ATOM 575 N N . ARG A 1 77 ? 9.019 4.353 -0.283 1.00 96.12 77 ARG A N 1
ATOM 576 C CA . ARG A 1 77 ? 8.843 5.808 -0.379 1.00 96.12 77 ARG A CA 1
ATOM 577 C C . ARG A 1 77 ? 7.368 6.204 -0.327 1.00 96.12 77 ARG A C 1
ATOM 579 O O . ARG A 1 77 ? 7.023 7.206 0.299 1.00 96.12 77 ARG A O 1
ATOM 586 N N . GLY A 1 78 ? 6.493 5.441 -0.979 1.00 95.25 78 GLY A N 1
ATOM 587 C CA . GLY A 1 78 ? 5.044 5.633 -0.926 1.00 95.25 78 GLY A CA 1
ATOM 588 C C . GLY A 1 78 ? 4.484 5.470 0.488 1.00 95.25 78 GLY A C 1
ATOM 589 O O . GLY A 1 78 ? 3.728 6.334 0.943 1.00 95.25 78 GLY A O 1
ATOM 590 N N . LEU A 1 79 ? 4.910 4.419 1.195 1.00 94.12 79 LEU A N 1
ATOM 591 C CA . LEU A 1 79 ? 4.547 4.145 2.591 1.00 94.12 79 LEU A CA 1
ATOM 592 C C . LEU A 1 79 ? 5.003 5.270 3.530 1.00 94.12 79 LEU A C 1
ATOM 594 O O . LEU A 1 79 ? 4.189 5.822 4.274 1.00 94.12 79 LEU A O 1
ATOM 598 N N . GLN A 1 80 ? 6.264 5.701 3.426 1.00 93.31 80 GLN A N 1
ATOM 599 C CA . GLN A 1 80 ? 6.805 6.804 4.231 1.00 93.31 80 GLN A CA 1
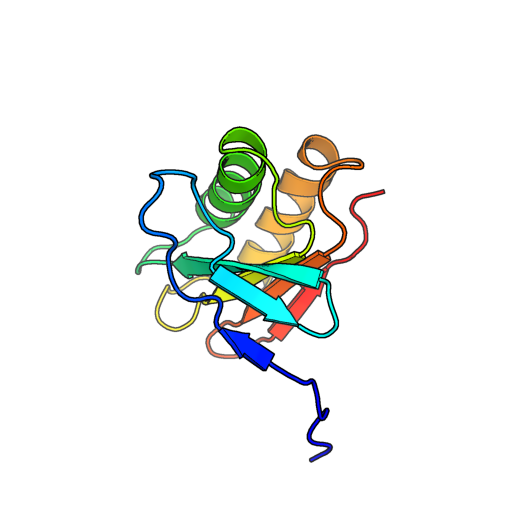ATOM 600 C C . GLN A 1 80 ? 6.044 8.114 4.001 1.00 93.31 80 GLN A C 1
ATOM 602 O O . GLN A 1 80 ? 5.726 8.843 4.940 1.00 93.31 80 GLN A O 1
ATOM 607 N N . ARG A 1 81 ? 5.673 8.400 2.747 1.00 91.88 81 ARG A N 1
ATOM 608 C CA . ARG A 1 81 ? 4.857 9.577 2.409 1.00 91.88 81 ARG A CA 1
ATOM 609 C C . ARG A 1 81 ? 3.422 9.479 2.931 1.00 91.88 81 ARG A C 1
ATOM 611 O O . ARG A 1 81 ? 2.783 10.515 3.112 1.00 91.88 81 ARG A O 1
ATOM 618 N N . ALA A 1 82 ? 2.905 8.270 3.140 1.00 89.38 82 ALA A N 1
ATOM 619 C CA . ALA A 1 82 ? 1.577 8.045 3.701 1.00 89.38 82 ALA A CA 1
ATOM 620 C C . ALA A 1 82 ? 1.560 8.120 5.239 1.00 89.38 82 ALA A C 1
ATOM 622 O O . ALA A 1 82 ? 0.532 8.506 5.792 1.00 89.38 82 ALA A O 1
ATOM 623 N N . LYS A 1 83 ? 2.693 7.850 5.908 1.00 85.50 83 LYS A N 1
ATOM 624 C CA . LYS A 1 83 ? 2.827 7.729 7.374 1.00 85.50 83 LYS A CA 1
ATOM 625 C C . LYS A 1 83 ? 2.095 8.806 8.180 1.00 85.50 83 LYS A C 1
ATOM 627 O O . LYS A 1 83 ? 1.289 8.498 9.050 1.00 85.50 83 LYS A O 1
ATOM 632 N N . ASN A 1 84 ? 2.318 10.078 7.856 1.00 79.56 84 ASN A N 1
ATOM 633 C CA . ASN A 1 84 ? 1.719 11.191 8.607 1.00 79.56 84 ASN A CA 1
ATOM 634 C C . ASN A 1 84 ? 0.239 11.438 8.267 1.00 79.56 84 ASN A C 1
ATOM 636 O O . ASN A 1 84 ? -0.485 12.043 9.053 1.00 79.56 84 ASN A O 1
ATOM 640 N N . ILE A 1 85 ? -0.221 10.986 7.097 1.00 76.44 85 ILE A N 1
ATOM 641 C CA . ILE A 1 85 ? -1.609 11.156 6.637 1.00 76.44 85 ILE A CA 1
ATOM 642 C C . ILE A 1 85 ? -2.527 10.133 7.322 1.00 76.44 85 ILE A C 1
ATOM 644 O O . ILE A 1 85 ? -3.711 10.392 7.549 1.00 76.44 85 ILE A O 1
ATOM 648 N N . THR A 1 86 ? -1.977 8.966 7.651 1.00 72.44 86 THR A N 1
ATOM 649 C CA . THR A 1 86 ? -2.713 7.783 8.107 1.00 72.44 86 THR A CA 1
ATOM 650 C C . THR A 1 86 ? -2.740 7.619 9.624 1.00 72.44 86 THR A C 1
ATOM 652 O O . THR A 1 86 ? -3.311 6.639 10.108 1.00 72.44 86 THR A O 1
ATOM 655 N N . ARG A 1 87 ? -2.155 8.563 10.374 1.00 75.50 87 ARG A N 1
ATOM 656 C CA . ARG A 1 87 ? -1.944 8.452 11.820 1.00 75.50 87 ARG A CA 1
ATOM 657 C C . ARG A 1 87 ? -3.227 8.091 12.576 1.00 75.50 87 ARG A C 1
ATOM 659 O O . ARG A 1 87 ? -4.221 8.815 12.501 1.00 75.50 87 ARG A O 1
ATOM 666 N N . GLY A 1 88 ? -3.205 6.953 13.275 1.00 77.81 88 GLY A N 1
ATOM 667 C CA . GLY A 1 88 ? -4.330 6.419 14.061 1.00 77.81 88 GLY A CA 1
ATOM 668 C C . GLY A 1 88 ? -5.471 5.777 13.255 1.00 77.81 88 GLY A C 1
ATOM 669 O O . GLY A 1 88 ? -6.395 5.218 13.847 1.00 77.81 88 GLY A O 1
ATOM 670 N N . LYS A 1 89 ? -5.425 5.815 11.917 1.00 84.00 89 LYS A N 1
ATOM 671 C CA . LYS A 1 89 ? -6.504 5.315 11.042 1.00 84.00 89 LYS A CA 1
ATOM 672 C C . LYS A 1 89 ? -6.193 3.960 10.414 1.00 84.00 89 LYS A C 1
ATOM 674 O O . LYS A 1 89 ? -7.116 3.187 10.192 1.00 84.00 89 LYS A O 1
ATOM 679 N N . ILE A 1 90 ? -4.916 3.681 10.172 1.00 87.19 90 ILE A N 1
ATOM 680 C CA . ILE A 1 90 ? -4.416 2.437 9.583 1.00 87.19 90 ILE A CA 1
ATOM 681 C C . ILE A 1 90 ? -3.483 1.766 10.592 1.00 87.19 90 ILE A C 1
ATOM 683 O O . ILE A 1 90 ? -2.649 2.441 11.191 1.00 87.19 90 ILE A O 1
ATOM 687 N N . ASP A 1 91 ? -3.648 0.460 10.769 1.00 87.62 91 ASP A N 1
ATOM 688 C CA . ASP A 1 91 ? -2.811 -0.394 11.610 1.00 87.62 91 ASP A CA 1
ATOM 689 C C . ASP A 1 91 ? -1.696 -1.045 10.779 1.00 87.62 91 ASP A C 1
ATOM 691 O O . ASP A 1 91 ? -0.547 -1.092 11.222 1.00 87.62 91 ASP A O 1
ATOM 695 N N . SER A 1 92 ? -1.998 -1.491 9.554 1.00 90.12 92 SER A N 1
ATOM 696 C CA . SER A 1 92 ? -0.986 -2.066 8.666 1.00 90.12 92 SER A CA 1
ATOM 697 C C . SER A 1 92 ? -1.265 -1.862 7.175 1.00 90.12 92 SER A C 1
ATOM 699 O O . SER A 1 92 ? -2.407 -1.739 6.727 1.00 90.12 92 SER A O 1
ATOM 701 N N . VAL A 1 93 ? -0.187 -1.838 6.390 1.00 92.31 93 VAL A N 1
ATOM 702 C CA . VAL A 1 93 ? -0.227 -1.930 4.927 1.00 92.31 93 VAL A CA 1
ATOM 703 C C . VAL A 1 93 ? 0.784 -2.981 4.496 1.00 92.31 93 VAL A C 1
ATOM 705 O O . VAL A 1 93 ? 1.965 -2.870 4.822 1.00 92.31 93 VAL A O 1
ATOM 708 N N . ARG A 1 94 ? 0.330 -3.974 3.735 1.00 94.69 94 ARG A N 1
ATOM 709 C CA . ARG A 1 94 ? 1.189 -4.939 3.049 1.00 94.69 94 ARG A CA 1
ATOM 710 C C . ARG A 1 94 ? 1.221 -4.634 1.558 1.00 94.69 94 ARG A C 1
ATOM 712 O O . ARG A 1 94 ? 0.170 -4.391 0.972 1.00 94.69 94 ARG A O 1
ATOM 719 N N . ILE A 1 95 ? 2.400 -4.657 0.946 1.00 94.81 95 ILE A N 1
ATOM 720 C CA . ILE A 1 95 ? 2.583 -4.489 -0.499 1.00 94.81 95 ILE A CA 1
ATOM 721 C C . ILE A 1 95 ? 3.310 -5.715 -1.043 1.00 94.81 95 ILE A C 1
ATOM 723 O O . ILE A 1 95 ? 4.418 -6.011 -0.605 1.00 94.81 95 ILE A O 1
ATOM 727 N N . ILE A 1 96 ? 2.687 -6.398 -2.002 1.00 95.69 96 ILE A N 1
ATOM 728 C CA . ILE A 1 96 ? 3.239 -7.576 -2.677 1.00 95.69 96 ILE A CA 1
ATOM 729 C C . ILE A 1 96 ? 3.639 -7.148 -4.088 1.00 95.69 96 ILE A C 1
ATOM 731 O O . ILE A 1 96 ? 2.769 -6.844 -4.899 1.00 95.69 96 ILE A O 1
ATOM 735 N N . GLY A 1 97 ? 4.935 -7.087 -4.373 1.00 93.50 97 GLY A N 1
ATOM 736 C CA . GLY A 1 97 ? 5.473 -6.796 -5.702 1.00 93.50 97 GLY A CA 1
ATOM 737 C C . GLY A 1 97 ? 6.054 -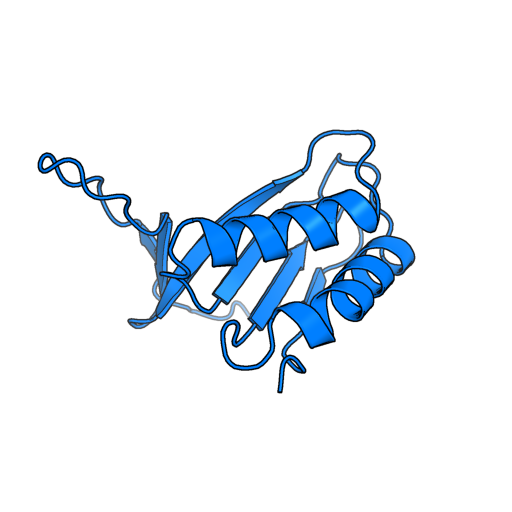8.031 -6.384 1.00 93.50 97 GLY A C 1
ATOM 738 O O . GLY A 1 97 ? 5.975 -9.141 -5.862 1.00 93.50 97 GLY A O 1
ATOM 739 N N . ASP A 1 98 ? 6.668 -7.837 -7.553 1.00 91.25 98 ASP A N 1
ATOM 740 C CA . ASP A 1 98 ? 7.217 -8.941 -8.358 1.00 91.25 98 ASP A CA 1
ATOM 741 C C . ASP A 1 98 ? 8.340 -9.709 -7.644 1.00 91.25 98 ASP A C 1
ATOM 743 O O . ASP A 1 98 ? 8.479 -10.920 -7.808 1.00 91.25 98 ASP A O 1
ATOM 747 N N . SER A 1 99 ? 9.140 -9.008 -6.837 1.00 93.38 99 SER A N 1
ATOM 748 C CA . SER A 1 99 ? 10.308 -9.565 -6.145 1.00 93.38 99 SER A CA 1
ATOM 749 C C . SER A 1 99 ? 10.387 -9.195 -4.662 1.00 93.38 99 SER A C 1
ATOM 751 O O . SER A 1 99 ? 11.428 -9.412 -4.046 1.00 93.38 99 SER A O 1
ATOM 753 N N . TYR A 1 100 ? 9.333 -8.600 -4.098 1.00 92.81 100 TYR A N 1
ATOM 754 C CA . TYR A 1 100 ? 9.316 -8.115 -2.717 1.00 92.81 100 TYR A CA 1
ATOM 755 C C . TYR A 1 100 ? 7.942 -8.295 -2.071 1.00 92.81 100 TYR A C 1
ATOM 757 O O . TYR A 1 100 ? 6.912 -8.321 -2.743 1.00 92.81 100 TYR A O 1
ATOM 765 N N . ASP A 1 101 ? 7.937 -8.387 -0.745 1.00 95.31 101 ASP A N 1
ATOM 766 C CA . ASP A 1 101 ? 6.736 -8.461 0.082 1.00 95.31 101 ASP A CA 1
ATOM 767 C C . ASP A 1 101 ? 6.998 -7.687 1.374 1.00 95.31 101 ASP A C 1
ATOM 769 O O . ASP A 1 101 ? 7.753 -8.127 2.242 1.00 95.31 101 ASP A O 1
ATOM 773 N N . ILE A 1 102 ? 6.430 -6.487 1.462 1.00 93.62 102 ILE A N 1
ATOM 774 C CA . ILE A 1 102 ? 6.711 -5.535 2.538 1.00 93.62 102 ILE A CA 1
ATOM 775 C C . ILE A 1 102 ? 5.467 -5.414 3.395 1.00 93.62 102 ILE A C 1
ATOM 777 O O . ILE A 1 102 ? 4.387 -5.135 2.882 1.00 93.62 102 ILE A O 1
ATOM 781 N N . THR A 1 103 ? 5.622 -5.540 4.710 1.00 94.19 103 THR A N 1
ATOM 782 C CA . THR A 1 103 ? 4.574 -5.194 5.674 1.00 94.19 103 THR A CA 1
ATOM 783 C C . THR A 1 103 ? 5.026 -4.005 6.506 1.00 94.19 103 THR A C 1
ATOM 785 O O . THR A 1 103 ? 6.079 -4.045 7.136 1.00 94.19 103 THR A O 1
ATOM 788 N N . PHE A 1 104 ? 4.221 -2.946 6.516 1.00 91.00 104 PHE A N 1
ATOM 789 C CA . PHE A 1 104 ? 4.493 -1.712 7.241 1.00 91.00 104 PHE A CA 1
ATOM 790 C C . PHE A 1 104 ? 3.424 -1.468 8.306 1.00 91.00 104 PHE A C 1
ATOM 792 O O . PHE A 1 104 ? 2.232 -1.434 8.000 1.00 91.00 104 PHE A O 1
ATOM 799 N N . THR A 1 105 ? 3.857 -1.275 9.553 1.00 89.38 105 THR A N 1
ATOM 800 C CA . THR A 1 105 ? 2.982 -1.126 10.734 1.00 89.38 105 THR A CA 1
ATOM 801 C C . THR A 1 105 ? 3.236 0.166 11.515 1.00 89.38 105 THR A C 1
ATOM 803 O O . THR A 1 105 ? 2.550 0.457 12.492 1.00 89.38 105 THR A O 1
ATOM 806 N N . GLU A 1 106 ? 4.217 0.977 11.113 1.00 81.62 106 GLU A N 1
ATOM 807 C CA . GLU A 1 106 ? 4.614 2.191 11.835 1.00 81.62 106 GLU A CA 1
ATOM 808 C C . GLU A 1 106 ? 3.767 3.419 11.457 1.00 81.62 106 GLU A C 1
ATOM 810 O O . GLU A 1 106 ? 4.294 4.478 11.112 1.00 81.62 106 GLU A O 1
ATOM 815 N N . PHE A 1 107 ? 2.442 3.294 11.506 1.00 75.50 107 PHE A N 1
ATOM 816 C CA . PHE A 1 107 ? 1.505 4.397 11.251 1.00 75.50 107 PHE A CA 1
ATOM 817 C C . PHE A 1 107 ? 1.093 5.160 12.530 1.00 75.50 107 PHE A C 1
ATOM 819 O O . PHE A 1 107 ? 0.080 5.862 12.532 1.00 75.50 107 PHE A O 1
ATOM 826 N N . GLN A 1 108 ? 1.848 5.006 13.627 1.00 59.12 108 GLN A N 1
ATOM 827 C CA . GLN A 1 108 ? 1.554 5.591 14.947 1.00 59.12 108 GLN A CA 1
ATOM 828 C C . GLN A 1 108 ? 1.927 7.070 15.095 1.00 59.12 108 GLN A C 1
ATOM 830 O O . GLN A 1 108 ? 2.868 7.548 14.427 1.00 59.12 108 GLN A O 1
#

Mean predicted aligned error: 8.92 Å

pLDDT: mean 77.92, std 20.11, range [33.03, 97.75]

Solvent-accessible surface area (backbone atoms only — not comparable to full-atom values): 6183 Å² total; per-residue (Å²): 136,84,78,84,89,69,66,74,41,76,51,77,86,65,96,81,78,64,92,73,60,60,26,34,44,86,88,42,38,31,36,77,44,78,46,61,70,79,38,46,29,64,50,51,29,49,52,57,53,48,49,50,73,77,65,42,79,35,36,33,38,42,34,41,29,46,83,4,76,42,47,67,74,35,52,53,51,6,51,62,70,30,31,80,80,36,53,83,58,38,58,36,40,34,40,39,35,82,90,47,76,48,78,48,60,80,22,116

Foldseek 3Di:
DDDPDWDKAQDDDDPPPDDAARTAIPNAGEHEEEAAAPDFLCNLLVVLLVCQVVPLRGQEYEYECEPRPYDPVRNVSSVVSNLQVCAPSHQWYWYDYPPDIDIDGNSD

Sequence (108 aa):
MEREGKNVKALVEKTDGGRNPDAEVDGKRIEFKSLDAGATSATVKNQINNSIRRGGQARDIIIDARESGLIEAEAERGLQRAKNITRGKIDSVRIIGDSYDITFTEFQ